Protein AF-A0A9E1XF37-F1 (afdb_monomer_lite)

Secondary structure (DSSP, 8-state):
--------------------HHHHHHHHTHHHHHHHHHHT--HHHHHHHHHTT--GGGHHHHHHHHHHTHHHH--TTTGGGGHHHHHHHHHHHSHHHHHH-TTS-----

Sequence (109 aa):
MTTENSSSSTSSSSSRDRYDPYAFFLQNNYHLIQEQVAQGFGSSLEVIAQFYGCQKPLYNDARLTLNANYALLFDEKKGDKYIQQNIEQVLLENELLRNECKNLPVNAT

Radius of gyration: 20.46 Å; chains: 1; bounding box: 48×55×54 Å

Foldseek 3Di:
DDDDDDDDDPPPPPPVPPDDVVLVLCVVCVVVVLVCLCVLDDDSLVVVLVVLQADPVCSSVSSVLSNVCSVQQDDPVVPSPCNNVSSLVSQCVDPVSVVHRRRRPDPPD

pLDDT: mean 85.64, std 19.43, range [36.62, 98.56]

Structure (mmCIF, N/CA/C/O backbone):
data_AF-A0A9E1XF37-F1
#
_entry.id   AF-A0A9E1XF37-F1
#
loop_
_atom_site.group_PDB
_atom_site.id
_atom_site.type_symbol
_atom_site.label_atom_id
_atom_site.label_alt_id
_atom_site.label_comp_id
_atom_site.label_asym_id
_atom_site.label_entity_id
_atom_site.label_seq_id
_atom_site.pdbx_PDB_ins_code
_atom_site.Cartn_x
_atom_site.Cartn_y
_atom_site.Cartn_z
_atom_site.occupancy
_atom_site.B_iso_or_equiv
_atom_site.auth_seq_id
_atom_site.auth_comp_id
_atom_site.auth_asym_id
_atom_site.auth_atom_id
_atom_site.pdbx_PDB_model_num
ATOM 1 N N . MET A 1 1 ? 35.364 45.371 40.680 1.00 38.88 1 MET A N 1
ATOM 2 C CA . MET A 1 1 ? 33.893 45.274 40.623 1.00 38.88 1 MET A CA 1
ATOM 3 C C . MET A 1 1 ? 33.536 44.578 39.328 1.00 38.88 1 MET A C 1
ATOM 5 O O . MET A 1 1 ? 33.769 45.135 38.266 1.00 38.88 1 MET A O 1
ATOM 9 N N . THR A 1 2 ? 33.097 43.330 39.422 1.00 37.19 2 THR A N 1
ATOM 10 C CA . THR A 1 2 ? 32.440 42.605 38.334 1.00 37.19 2 THR A CA 1
ATOM 11 C C . THR A 1 2 ? 30.981 43.037 38.288 1.00 37.19 2 THR A C 1
ATOM 13 O O . THR A 1 2 ? 30.340 43.169 39.332 1.00 37.19 2 THR A O 1
ATOM 16 N N . THR A 1 3 ? 30.440 43.261 37.096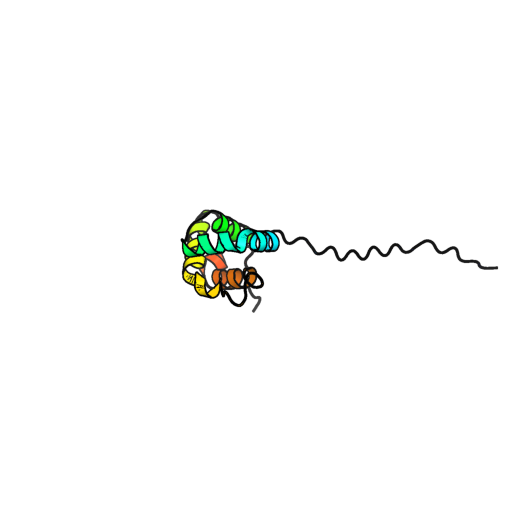 1.00 36.62 3 THR A N 1
ATOM 17 C CA . THR A 1 3 ? 28.990 43.211 36.900 1.00 36.62 3 THR A CA 1
ATOM 18 C C . THR A 1 3 ? 28.719 42.659 35.512 1.00 36.62 3 THR A C 1
ATOM 20 O O . THR A 1 3 ? 29.169 43.199 34.504 1.00 36.62 3 THR A O 1
ATOM 23 N N . GLU A 1 4 ? 28.069 41.504 35.520 1.00 44.81 4 GLU A N 1
ATOM 24 C CA . GLU A 1 4 ? 27.617 40.727 34.380 1.00 44.81 4 GLU A CA 1
ATOM 25 C C . GLU A 1 4 ? 26.579 41.531 33.590 1.00 44.81 4 GLU A C 1
ATOM 27 O O . GLU A 1 4 ? 25.701 42.156 34.183 1.00 44.81 4 GLU A O 1
ATOM 32 N N . ASN A 1 5 ? 26.653 41.503 32.258 1.00 43.78 5 ASN A N 1
ATOM 33 C CA . ASN A 1 5 ? 25.524 41.907 31.427 1.00 43.78 5 ASN A CA 1
ATOM 34 C C . ASN A 1 5 ? 25.066 40.712 30.597 1.00 43.78 5 ASN A C 1
ATOM 36 O O . ASN A 1 5 ? 25.599 40.407 29.529 1.00 43.78 5 ASN A O 1
ATOM 40 N N . SER A 1 6 ? 24.082 40.026 31.163 1.00 49.56 6 SER A N 1
ATOM 41 C CA . SER A 1 6 ? 23.269 38.986 30.559 1.00 49.56 6 SER A CA 1
ATOM 42 C C . SER A 1 6 ? 22.764 39.428 29.188 1.00 49.56 6 SER A C 1
ATOM 44 O O . SER A 1 6 ? 21.963 40.350 29.075 1.00 49.56 6 SER A O 1
ATOM 46 N N . SER A 1 7 ? 23.202 38.746 28.135 1.00 47.12 7 SER A N 1
ATOM 47 C CA . SER A 1 7 ? 22.582 38.840 26.814 1.00 47.12 7 SER A CA 1
ATOM 48 C C . SER A 1 7 ? 22.014 37.477 26.453 1.00 47.12 7 SER A C 1
ATOM 50 O O . SER A 1 7 ? 22.680 36.626 25.878 1.00 47.12 7 SER A O 1
ATOM 52 N N . SER A 1 8 ? 20.774 37.295 26.903 1.00 47.09 8 SER A N 1
ATOM 53 C CA . SER A 1 8 ? 19.688 36.587 26.229 1.00 47.09 8 SER A CA 1
ATOM 54 C C . SER A 1 8 ? 20.066 35.330 25.442 1.00 47.09 8 SER A C 1
ATOM 56 O O . SER A 1 8 ? 20.226 35.364 24.223 1.00 47.09 8 SER A O 1
ATOM 58 N N . SER A 1 9 ? 20.071 34.188 26.129 1.00 45.00 9 SER A N 1
ATOM 59 C CA . SER A 1 9 ? 19.858 32.890 25.491 1.00 45.00 9 SER A CA 1
ATOM 60 C C . SER A 1 9 ? 18.434 32.845 24.938 1.00 45.00 9 SER A C 1
ATOM 62 O O . SER A 1 9 ? 17.489 32.492 25.643 1.00 45.00 9 SER A O 1
ATOM 64 N N . THR A 1 10 ? 18.249 33.199 23.670 1.00 49.59 10 THR A N 1
ATOM 65 C CA . THR A 1 10 ? 17.061 32.787 22.922 1.00 49.59 10 THR A CA 1
ATOM 66 C C . THR A 1 10 ? 17.190 31.299 22.628 1.00 49.59 10 THR A C 1
ATOM 68 O O . THR A 1 10 ? 17.597 30.870 21.553 1.00 49.59 10 THR A O 1
ATOM 71 N N . SER A 1 11 ? 16.844 30.478 23.617 1.00 46.44 11 SER A N 1
ATOM 72 C CA . SER A 1 11 ? 16.554 29.066 23.406 1.00 46.44 11 SER A CA 1
ATOM 73 C C . SER A 1 11 ? 15.249 28.966 22.620 1.00 46.44 11 SER A C 1
ATOM 75 O O . SER A 1 11 ? 14.184 28.716 23.176 1.00 46.44 11 SER A O 1
ATOM 77 N N . SER A 1 12 ? 15.310 29.174 21.307 1.00 47.47 12 SER A N 1
ATOM 78 C CA . SER A 1 12 ? 14.261 28.720 20.403 1.00 47.47 12 SER A CA 1
ATOM 79 C C . SER A 1 12 ? 14.338 27.198 20.330 1.00 47.47 12 SER A C 1
ATOM 81 O O . SER A 1 12 ? 14.854 26.628 19.372 1.00 47.47 12 SER A O 1
ATOM 83 N N . SER A 1 13 ? 13.836 26.534 21.372 1.00 49.53 13 SER A N 1
ATOM 84 C CA . SER A 1 13 ? 13.484 25.120 21.320 1.00 49.53 13 SER A CA 1
ATOM 85 C C . SER A 1 13 ? 12.184 24.995 20.531 1.00 49.53 13 SER A C 1
ATOM 87 O O . SER A 1 13 ? 11.128 24.670 21.065 1.00 49.53 13 SER A O 1
ATOM 89 N N . SER A 1 14 ? 12.235 25.322 19.241 1.00 47.16 14 SER A N 1
ATOM 90 C CA . SER A 1 14 ? 11.248 24.780 18.329 1.00 47.16 14 SER A CA 1
ATOM 91 C C . SER A 1 14 ? 11.686 23.342 18.100 1.00 47.16 14 SER A C 1
ATOM 93 O O . SER A 1 14 ? 12.530 23.076 17.239 1.00 47.16 14 SER A O 1
ATOM 95 N N . SER A 1 15 ? 11.128 22.409 18.869 1.00 50.72 15 SER A N 1
ATOM 96 C CA . SER A 1 15 ? 10.837 21.094 18.314 1.00 50.72 15 SER A CA 1
ATOM 97 C C . SER A 1 15 ? 10.019 21.388 17.062 1.00 50.72 15 SER A C 1
ATOM 99 O O . SER A 1 15 ? 8.822 21.634 17.137 1.00 50.72 15 SER A O 1
ATOM 101 N N . ARG A 1 16 ? 10.684 21.557 15.916 1.00 53.69 16 ARG A N 1
ATOM 102 C CA . ARG A 1 16 ? 9.998 21.547 14.637 1.00 53.69 16 ARG A CA 1
ATOM 103 C C . ARG A 1 16 ? 9.4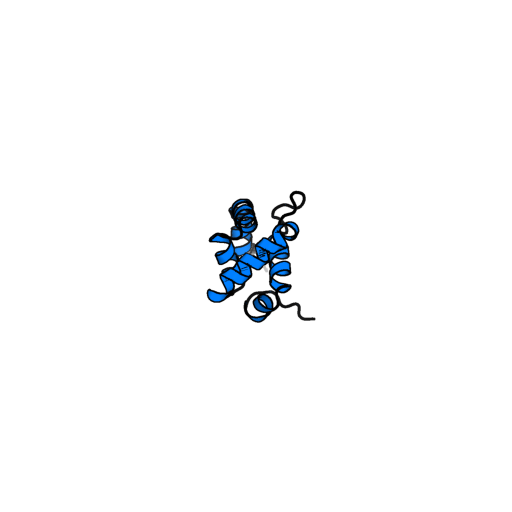44 20.138 14.585 1.00 53.69 16 ARG A C 1
ATOM 105 O O . ARG A 1 16 ? 10.219 19.222 14.312 1.00 53.69 16 ARG A O 1
ATOM 112 N N . ASP A 1 17 ? 8.167 19.973 14.924 1.00 60.62 17 ASP A N 1
ATOM 113 C CA . ASP A 1 17 ? 7.383 18.843 14.450 1.00 60.62 17 ASP A CA 1
ATOM 114 C C . ASP A 1 17 ? 7.726 18.742 12.969 1.00 60.62 17 ASP A C 1
ATOM 116 O O . ASP A 1 17 ? 7.421 19.643 12.179 1.00 60.62 17 ASP A O 1
ATOM 120 N N . ARG A 1 18 ? 8.569 17.764 12.620 1.00 74.81 18 ARG A N 1
ATOM 121 C CA . ARG A 1 18 ? 9.027 17.624 11.245 1.00 74.81 18 ARG A CA 1
ATOM 122 C C . ARG A 1 18 ? 7.771 17.287 10.472 1.00 74.81 18 ARG A C 1
ATOM 124 O O . ARG A 1 18 ? 7.177 16.244 10.712 1.00 74.81 18 ARG A O 1
ATOM 131 N N . TYR A 1 19 ? 7.356 18.204 9.608 1.00 86.62 19 TYR A N 1
ATOM 132 C CA . TYR A 1 19 ? 6.229 17.985 8.723 1.00 86.62 19 TYR A CA 1
ATOM 133 C C . TYR A 1 19 ? 6.457 16.680 7.958 1.00 86.62 19 TYR A C 1
ATOM 135 O O . TYR A 1 19 ? 7.418 16.573 7.193 1.00 86.62 19 TYR A O 1
ATOM 143 N N . ASP A 1 20 ? 5.596 15.698 8.212 1.00 91.25 20 ASP A N 1
ATOM 144 C CA . ASP A 1 20 ? 5.557 14.444 7.476 1.00 91.25 20 ASP A CA 1
ATOM 145 C C . ASP A 1 20 ? 4.495 14.580 6.369 1.00 91.25 20 ASP A C 1
ATOM 147 O O . ASP A 1 20 ? 3.291 14.534 6.654 1.00 91.25 20 ASP A O 1
ATOM 151 N N . PRO A 1 21 ? 4.908 14.793 5.104 1.00 94.00 21 PRO A N 1
ATOM 152 C CA . PRO A 1 21 ? 3.974 14.966 3.997 1.00 94.00 21 PRO A CA 1
ATOM 153 C C . PRO A 1 21 ? 3.131 13.718 3.740 1.00 94.00 21 PRO A C 1
ATOM 155 O O . PRO A 1 21 ? 2.019 13.838 3.225 1.00 94.00 21 PRO A O 1
ATOM 158 N N . TYR A 1 22 ? 3.647 12.534 4.071 1.00 94.75 22 TYR A N 1
ATOM 159 C CA . TYR A 1 22 ? 2.935 11.291 3.846 1.00 94.75 22 TYR A CA 1
ATOM 160 C C . TYR A 1 22 ? 1.857 11.090 4.904 1.00 94.75 22 TYR A C 1
ATOM 162 O O . TYR A 1 22 ? 0.696 10.886 4.552 1.00 94.75 22 TYR A O 1
ATOM 170 N N . ALA A 1 23 ? 2.200 11.266 6.183 1.00 93.50 23 ALA A N 1
ATOM 171 C CA . ALA A 1 23 ? 1.219 11.219 7.265 1.00 93.50 23 ALA A CA 1
ATOM 172 C C . ALA A 1 23 ? 0.093 12.248 7.049 1.00 93.50 23 ALA A C 1
ATOM 174 O O . ALA A 1 23 ? -1.086 11.920 7.190 1.00 93.50 23 ALA A O 1
ATOM 175 N N . PHE A 1 24 ? 0.435 13.469 6.617 1.00 94.81 24 PHE A N 1
ATOM 176 C CA . PHE A 1 24 ? -0.548 14.503 6.278 1.00 94.81 24 PHE A CA 1
ATOM 177 C C . PHE A 1 24 ? -1.450 14.104 5.099 1.00 94.81 24 PHE A C 1
ATOM 179 O O . PHE A 1 24 ? -2.665 14.306 5.145 1.00 94.81 24 PHE A O 1
ATOM 186 N N . PHE A 1 25 ? -0.878 13.520 4.040 1.00 97.12 25 PHE A N 1
ATOM 187 C CA . PHE A 1 25 ? -1.647 13.005 2.907 1.00 97.12 25 PHE A CA 1
ATOM 188 C C . PHE A 1 25 ? -2.631 11.913 3.343 1.00 97.12 25 PHE A C 1
ATOM 190 O O . PHE A 1 25 ? -3.804 11.978 2.971 1.00 97.12 25 PHE A O 1
ATOM 197 N N . LEU A 1 26 ? -2.175 10.947 4.144 1.00 96.31 26 LEU A N 1
ATOM 198 C CA . LEU A 1 26 ? -2.997 9.842 4.630 1.00 96.31 26 LEU A CA 1
ATOM 199 C C . LEU A 1 26 ? -4.170 10.335 5.481 1.00 96.31 26 LEU A C 1
ATOM 201 O O . LEU A 1 26 ? -5.298 9.913 5.245 1.00 96.31 26 LEU A O 1
ATOM 205 N N . GLN A 1 27 ? -3.925 11.259 6.414 1.00 93.88 27 GLN A N 1
ATOM 206 C CA . GLN A 1 27 ? -4.969 11.820 7.279 1.00 93.88 27 GLN A CA 1
ATOM 207 C C . GLN A 1 27 ? -6.026 12.583 6.474 1.00 93.88 27 GLN A C 1
ATOM 209 O O . GLN A 1 27 ? -7.219 12.308 6.582 1.00 93.88 27 GLN A O 1
ATOM 214 N N . ASN A 1 28 ? -5.603 13.495 5.596 1.00 95.62 28 ASN A N 1
ATOM 215 C CA . ASN A 1 28 ? -6.542 14.336 4.848 1.00 95.62 28 ASN A CA 1
ATOM 216 C C . ASN A 1 28 ? -7.330 13.584 3.774 1.00 95.62 28 ASN A C 1
ATOM 218 O O . ASN A 1 28 ? -8.365 14.070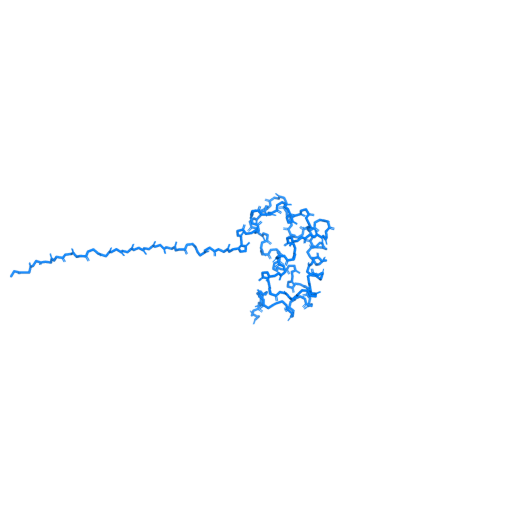 3.322 1.00 95.62 28 ASN A O 1
ATOM 222 N N . ASN A 1 29 ? -6.836 12.424 3.340 1.00 96.81 29 ASN A N 1
ATOM 223 C CA . ASN A 1 29 ? -7.460 11.628 2.290 1.00 96.81 29 ASN A CA 1
ATOM 224 C C . ASN A 1 29 ? -7.957 10.275 2.804 1.00 96.81 29 ASN A C 1
ATOM 226 O O . ASN A 1 29 ? -8.278 9.425 1.983 1.00 96.81 29 ASN A O 1
ATOM 230 N N . TYR A 1 30 ? -8.048 10.056 4.121 1.00 95.75 30 TYR A N 1
ATOM 231 C CA . TYR A 1 30 ? -8.332 8.736 4.696 1.00 95.75 30 TYR A CA 1
ATOM 232 C C . TYR A 1 30 ? -9.577 8.074 4.091 1.00 95.75 30 TYR A C 1
ATOM 234 O O . TYR A 1 30 ? -9.491 6.960 3.583 1.00 95.75 30 TYR A O 1
ATOM 242 N N . HIS A 1 31 ? -10.714 8.777 4.057 1.00 95.50 31 HIS A N 1
ATOM 243 C CA . HIS A 1 31 ? -11.957 8.237 3.491 1.00 95.50 31 HIS A CA 1
ATOM 244 C C . HIS A 1 31 ? -11.872 7.985 1.980 1.00 95.50 31 HIS A C 1
ATOM 246 O O . HIS A 1 31 ? -12.384 6.978 1.499 1.00 95.50 31 HIS A O 1
ATOM 252 N N . LEU A 1 32 ? -11.185 8.860 1.238 1.00 97.62 32 LEU A N 1
ATOM 253 C CA . LEU A 1 32 ? -10.961 8.681 -0.197 1.00 97.62 32 LEU A CA 1
ATOM 254 C C . LEU A 1 32 ? -10.065 7.468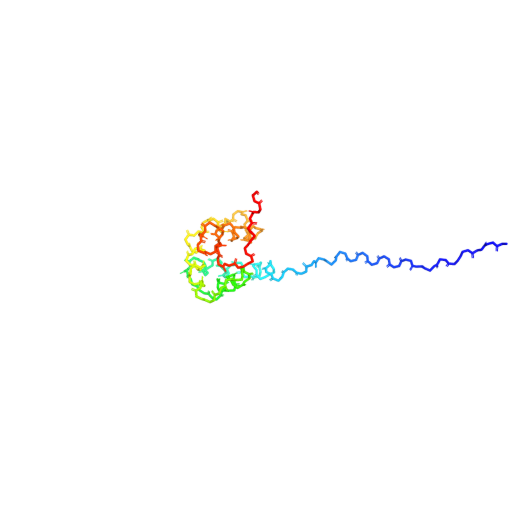 -0.469 1.00 97.62 32 LEU A C 1
ATOM 256 O O . LEU A 1 32 ? -10.341 6.679 -1.366 1.00 97.62 32 LEU A O 1
ATOM 260 N N . ILE A 1 33 ? -8.996 7.309 0.313 1.00 98.12 33 ILE A N 1
ATOM 261 C CA . ILE A 1 33 ? -8.097 6.159 0.236 1.00 98.12 33 ILE A CA 1
ATOM 262 C C . ILE A 1 33 ? -8.880 4.895 0.569 1.00 98.12 33 ILE A C 1
ATOM 264 O O . ILE A 1 33 ? -8.799 3.934 -0.183 1.00 98.12 33 ILE A O 1
ATOM 268 N N . GLN A 1 34 ? -9.670 4.900 1.642 1.00 97.62 34 GLN A N 1
ATOM 269 C CA . GLN A 1 34 ? -10.512 3.773 2.025 1.00 97.62 34 GLN A CA 1
ATOM 270 C C . GLN A 1 34 ? -11.451 3.356 0.884 1.00 97.62 34 GLN A C 1
ATOM 272 O O . GLN A 1 34 ? -11.484 2.183 0.514 1.00 97.62 34 GLN A O 1
ATOM 277 N N . GLU A 1 35 ? -12.154 4.308 0.270 1.00 98.12 35 GLU A N 1
ATOM 278 C CA . GLU A 1 35 ? -13.015 4.051 -0.886 1.00 98.12 35 GLU A CA 1
ATOM 279 C C . GLU A 1 35 ? -12.231 3.465 -2.073 1.00 98.12 35 GLU A C 1
ATOM 281 O O . GLU A 1 35 ? -12.623 2.441 -2.635 1.00 98.12 35 GLU A O 1
ATOM 286 N N . GLN A 1 36 ? -11.097 4.067 -2.434 1.00 98.56 36 GLN A N 1
ATOM 287 C CA . GLN A 1 36 ? -10.278 3.617 -3.563 1.00 98.56 36 GLN A CA 1
ATOM 288 C C . GLN A 1 36 ? -9.646 2.244 -3.315 1.00 98.56 36 GLN A C 1
ATOM 290 O O . GLN A 1 36 ? -9.572 1.425 -4.234 1.00 98.56 36 GLN A O 1
ATOM 295 N N . VAL A 1 37 ? -9.242 1.941 -2.075 1.00 98.38 37 VAL A N 1
ATOM 296 C CA . VAL A 1 37 ? -8.799 0.595 -1.701 1.00 98.38 37 VAL A CA 1
ATOM 297 C C . VAL A 1 37 ? -9.954 -0.387 -1.851 1.00 98.38 37 VAL A C 1
ATOM 299 O O . VAL A 1 37 ? -9.733 -1.433 -2.446 1.00 98.38 37 VAL A O 1
ATOM 302 N N . ALA A 1 38 ? -11.170 -0.074 -1.391 1.00 97.69 38 ALA A N 1
ATOM 303 C CA . ALA A 1 38 ? -12.328 -0.960 -1.556 1.00 97.69 38 ALA A CA 1
ATOM 304 C C . ALA A 1 38 ? -12.654 -1.230 -3.037 1.00 97.69 38 ALA A C 1
ATOM 306 O O . ALA A 1 38 ? -12.973 -2.358 -3.409 1.00 97.69 38 ALA A O 1
ATOM 307 N N . GLN A 1 39 ? -12.524 -0.212 -3.890 1.00 98.00 39 GLN A N 1
ATOM 308 C CA . GLN A 1 39 ? -12.742 -0.318 -5.334 1.00 98.00 39 GLN A CA 1
ATOM 309 C C . GLN A 1 39 ? -11.592 -1.026 -6.077 1.00 98.00 39 GLN A C 1
ATOM 311 O O . GLN A 1 39 ? -11.791 -1.540 -7.176 1.00 98.00 39 GLN A O 1
ATOM 316 N N . GLY A 1 40 ? -10.384 -1.046 -5.506 1.00 96.56 40 GLY A N 1
ATOM 317 C CA . GLY A 1 40 ? -9.171 -1.578 -6.139 1.00 96.56 40 GLY A CA 1
ATOM 318 C C . GLY A 1 40 ? -8.537 -0.645 -7.178 1.00 96.56 40 GLY A C 1
ATOM 319 O O . GLY A 1 40 ? -7.619 -1.027 -7.918 1.00 96.56 40 GLY A O 1
ATOM 320 N N . PHE A 1 41 ? -8.999 0.602 -7.258 1.00 95.31 41 PHE A N 1
ATOM 321 C CA . PHE A 1 41 ? -8.475 1.588 -8.191 1.00 95.31 41 PHE A CA 1
ATOM 322 C C . PHE A 1 41 ? -8.561 3.017 -7.674 1.00 95.31 41 PHE A C 1
ATOM 324 O O . PHE A 1 41 ? -9.376 3.339 -6.820 1.00 95.31 41 PHE A O 1
ATOM 331 N N . GLY A 1 42 ? -7.719 3.873 -8.254 1.00 96.31 42 GLY A N 1
ATOM 332 C CA . GLY A 1 42 ? -7.730 5.312 -8.032 1.00 96.31 42 GLY A CA 1
ATOM 333 C C . GLY A 1 42 ? -6.336 5.888 -7.769 1.00 96.31 42 GLY A C 1
ATOM 334 O O . GLY A 1 42 ? -5.379 5.167 -7.471 1.00 96.31 42 GLY A O 1
ATOM 335 N N . SER A 1 43 ? -6.218 7.204 -7.941 1.00 97.00 43 SER A N 1
ATOM 336 C CA . SER A 1 43 ? -4.939 7.918 -7.921 1.00 97.00 43 SER A CA 1
ATOM 337 C C . SER A 1 43 ? -4.288 7.975 -6.540 1.00 97.00 43 SER A C 1
ATOM 339 O O . SER A 1 43 ? -3.064 8.060 -6.458 1.00 97.00 43 SER A O 1
ATOM 341 N N . SER A 1 44 ? -5.052 7.888 -5.445 1.00 98.00 44 SER A N 1
ATOM 342 C CA . SER A 1 44 ? -4.479 7.932 -4.096 1.00 98.00 44 SER A CA 1
ATOM 343 C C . SER A 1 44 ? -3.609 6.705 -3.820 1.00 98.00 44 SER A C 1
ATOM 345 O O . SER A 1 44 ? -2.595 6.813 -3.136 1.00 98.00 44 SER A O 1
ATOM 347 N N . LEU A 1 45 ? -3.951 5.554 -4.407 1.00 98.25 45 LEU A N 1
ATOM 348 C CA . LEU A 1 45 ? -3.177 4.317 -4.277 1.00 98.25 45 LEU A CA 1
ATOM 349 C C . LEU A 1 45 ? -1.843 4.393 -5.030 1.00 98.25 45 LEU A C 1
ATOM 351 O O . LEU A 1 45 ? -0.829 3.870 -4.574 1.00 98.25 45 LEU A O 1
ATOM 355 N N . GLU A 1 46 ? -1.824 5.094 -6.163 1.00 97.50 46 GLU A N 1
ATOM 356 C CA . GLU A 1 46 ? -0.595 5.372 -6.912 1.00 97.50 46 GLU A CA 1
ATOM 357 C C . GLU A 1 46 ? 0.308 6.352 -6.155 1.00 97.50 46 GLU A C 1
ATOM 359 O O . GLU A 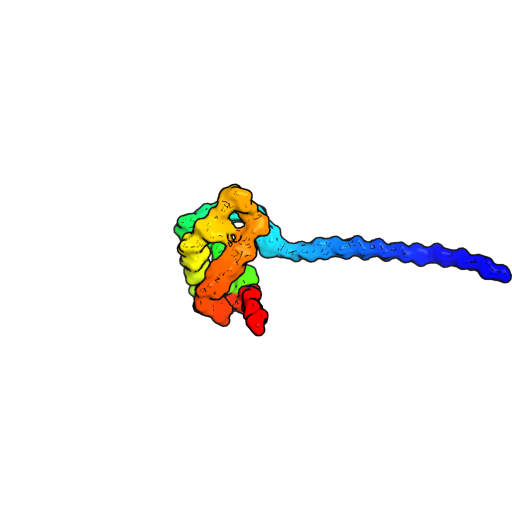1 46 ? 1.529 6.209 -6.179 1.00 97.50 46 GLU A O 1
ATOM 364 N N . VAL A 1 47 ? -0.276 7.332 -5.458 1.00 98.19 47 VAL A N 1
ATOM 365 C CA . VAL A 1 47 ? 0.464 8.245 -4.573 1.00 98.19 47 VAL A CA 1
ATOM 366 C C . VAL A 1 47 ? 1.076 7.485 -3.393 1.00 98.19 47 VAL A C 1
ATOM 368 O O . VAL A 1 47 ? 2.245 7.701 -3.082 1.00 98.19 47 VAL A O 1
ATOM 371 N N . ILE A 1 48 ? 0.345 6.546 -2.783 1.00 98.38 48 ILE A N 1
ATOM 372 C CA . ILE A 1 48 ? 0.891 5.661 -1.738 1.00 98.38 48 ILE A CA 1
ATOM 373 C C . ILE A 1 48 ? 2.112 4.897 -2.270 1.00 98.38 48 ILE A C 1
ATOM 375 O O . ILE A 1 48 ? 3.182 4.945 -1.666 1.00 98.38 48 ILE A O 1
ATOM 379 N N . ALA A 1 49 ? 1.994 4.259 -3.438 1.00 97.81 49 ALA A N 1
ATOM 380 C CA . ALA A 1 49 ? 3.111 3.545 -4.060 1.00 97.81 49 ALA A CA 1
ATOM 381 C C . ALA A 1 49 ? 4.320 4.467 -4.336 1.00 97.81 49 ALA A C 1
ATOM 383 O O . ALA A 1 49 ? 5.471 4.062 -4.166 1.00 97.81 49 ALA A O 1
ATOM 384 N N . GLN A 1 50 ? 4.077 5.726 -4.716 1.00 97.75 50 GLN A N 1
ATOM 385 C CA . GLN A 1 50 ? 5.130 6.728 -4.915 1.00 97.75 50 GLN A CA 1
ATOM 386 C C . GLN A 1 50 ? 5.875 7.078 -3.627 1.00 97.75 50 GLN A C 1
ATOM 388 O O . GLN A 1 50 ? 7.104 7.160 -3.658 1.00 97.75 50 GLN A O 1
ATOM 393 N N . PHE A 1 51 ? 5.175 7.251 -2.501 1.00 97.69 51 PHE A N 1
ATOM 394 C CA . PHE A 1 51 ? 5.819 7.525 -1.211 1.00 97.69 51 PHE A CA 1
ATOM 395 C C . PHE A 1 51 ? 6.787 6.404 -0.808 1.00 97.69 51 PHE A C 1
ATOM 397 O O . PHE A 1 51 ? 7.901 6.684 -0.354 1.00 97.69 51 PHE A O 1
ATOM 404 N N . TYR A 1 52 ? 6.434 5.149 -1.096 1.00 96.94 52 TYR A N 1
ATOM 405 C CA . TYR A 1 52 ? 7.318 4.001 -0.871 1.00 96.94 52 TYR A CA 1
ATOM 406 C C . TYR A 1 52 ? 8.383 3.784 -1.953 1.00 96.94 52 TYR A C 1
ATOM 408 O O . TYR A 1 52 ? 9.142 2.817 -1.900 1.00 96.94 52 TYR A O 1
ATOM 416 N N . GLY A 1 53 ? 8.502 4.691 -2.923 1.00 96.94 53 GLY A N 1
ATOM 417 C CA . GLY A 1 53 ? 9.539 4.623 -3.949 1.00 96.94 53 GLY A CA 1
ATOM 418 C C . GLY A 1 53 ? 9.319 3.510 -4.974 1.00 96.94 53 GLY A C 1
ATOM 419 O O . GLY A 1 53 ? 10.280 3.089 -5.622 1.00 96.94 53 GLY A O 1
ATOM 420 N N . CYS A 1 54 ? 8.084 3.028 -5.134 1.00 97.75 54 CYS A N 1
ATOM 421 C CA . CYS A 1 54 ? 7.736 2.093 -6.195 1.00 97.75 54 CYS A CA 1
ATOM 422 C C . CYS A 1 54 ? 7.817 2.787 -7.567 1.00 97.75 54 CYS A C 1
ATOM 424 O O . CYS A 1 54 ? 7.443 3.953 -7.731 1.00 97.75 54 CYS A O 1
ATOM 426 N N . GLN A 1 55 ? 8.271 2.0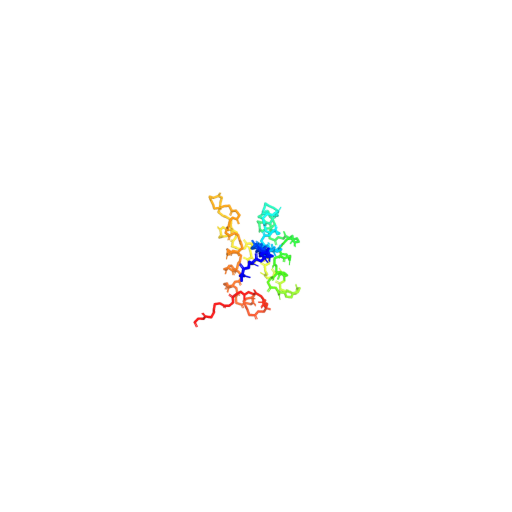60 -8.588 1.00 97.06 55 GLN A N 1
ATOM 427 C CA . GLN A 1 55 ? 8.225 2.539 -9.972 1.00 97.06 55 GLN A CA 1
ATOM 428 C C . GLN A 1 55 ? 6.822 2.356 -10.568 1.00 97.06 55 GLN A C 1
ATOM 430 O O . GLN A 1 55 ? 6.082 1.470 -10.150 1.00 97.06 55 GLN A O 1
ATOM 435 N N . LYS A 1 56 ? 6.475 3.149 -11.594 1.00 96.75 56 LYS A N 1
ATOM 436 C CA . LYS A 1 56 ? 5.152 3.112 -12.253 1.00 96.75 56 LYS A CA 1
ATOM 437 C C . LYS A 1 56 ? 4.648 1.708 -12.631 1.00 96.75 56 LYS A C 1
ATOM 439 O O . LYS A 1 56 ? 3.464 1.462 -12.412 1.00 96.75 56 LYS A O 1
ATOM 444 N N . PRO A 1 57 ? 5.479 0.780 -13.154 1.00 96.69 57 PRO A N 1
ATOM 445 C CA . PRO A 1 57 ? 5.017 -0.574 -13.467 1.00 96.69 57 PRO A CA 1
ATOM 446 C C . PRO A 1 57 ? 4.438 -1.334 -12.263 1.00 96.69 57 PRO A C 1
ATOM 448 O O . PRO A 1 57 ? 3.550 -2.153 -12.450 1.00 96.69 57 PRO A O 1
ATOM 451 N N . LEU A 1 58 ? 4.882 -1.014 -11.043 1.00 97.69 58 LEU A N 1
ATOM 452 C CA . LEU A 1 58 ? 4.470 -1.673 -9.799 1.00 97.69 58 LEU A CA 1
ATOM 453 C C . LEU A 1 58 ? 3.240 -1.034 -9.148 1.00 97.69 58 LEU A C 1
ATOM 455 O O . LEU A 1 58 ? 2.770 -1.505 -8.115 1.00 97.69 58 LEU A O 1
ATOM 459 N N . TYR A 1 59 ? 2.699 0.053 -9.708 1.00 97.44 59 TYR A N 1
ATOM 460 C CA . TYR A 1 59 ? 1.518 0.700 -9.126 1.00 97.44 59 TYR A CA 1
ATOM 461 C C . TYR A 1 59 ? 0.305 -0.222 -9.149 1.00 97.44 59 TYR A C 1
ATOM 463 O O . TYR A 1 59 ? -0.508 -0.186 -8.228 1.00 97.44 59 TYR A O 1
ATOM 471 N N . ASN A 1 60 ? 0.190 -1.071 -10.173 1.00 97.31 60 ASN A N 1
ATOM 472 C CA . ASN A 1 60 ? -0.882 -2.054 -10.229 1.00 97.31 60 ASN A CA 1
ATOM 473 C C . ASN A 1 60 ? -0.719 -3.122 -9.136 1.00 97.31 60 ASN A C 1
ATOM 475 O O . ASN A 1 60 ? -1.685 -3.422 -8.441 1.00 97.31 60 ASN A O 1
ATOM 479 N N . ASP A 1 61 ? 0.496 -3.629 -8.919 1.00 98.06 61 ASP A N 1
ATOM 480 C CA . ASP A 1 61 ? 0.783 -4.585 -7.845 1.00 98.06 61 ASP A CA 1
ATOM 481 C C . ASP A 1 61 ? 0.503 -3.988 -6.461 1.00 98.06 61 ASP A C 1
ATOM 483 O O . ASP A 1 61 ? -0.128 -4.635 -5.623 1.00 98.06 61 ASP A O 1
ATOM 487 N N . ALA A 1 62 ? 0.887 -2.728 -6.235 1.00 97.81 62 ALA A N 1
ATOM 488 C CA . ALA A 1 62 ? 0.578 -2.009 -5.001 1.00 97.81 62 ALA A CA 1
ATOM 489 C C . ALA A 1 62 ? -0.936 -1.869 -4.792 1.00 97.81 62 ALA A C 1
ATOM 491 O O . ALA A 1 62 ? -1.443 -2.187 -3.718 1.00 97.81 62 ALA A O 1
ATOM 492 N N . ARG A 1 63 ? -1.683 -1.468 -5.827 1.00 98.12 63 ARG A N 1
ATOM 493 C CA . ARG A 1 63 ? -3.149 -1.344 -5.774 1.00 98.12 63 ARG A CA 1
ATOM 494 C C . ARG A 1 63 ? -3.838 -2.660 -5.438 1.00 98.12 63 ARG A C 1
ATOM 496 O O . ARG A 1 63 ? -4.688 -2.685 -4.550 1.00 98.12 63 ARG A O 1
ATOM 503 N N . LEU A 1 64 ? -3.462 -3.739 -6.124 1.00 98.12 64 LEU A N 1
ATOM 504 C CA . LEU A 1 64 ? -4.013 -5.072 -5.884 1.00 98.12 64 LEU A CA 1
ATOM 505 C C . LEU A 1 64 ? -3.687 -5.560 -4.470 1.00 98.12 64 LEU A C 1
ATOM 507 O O . LEU A 1 64 ? -4.563 -6.084 -3.787 1.00 98.12 64 LEU A O 1
ATOM 511 N N . THR A 1 65 ? -2.457 -5.327 -4.006 1.00 98.38 65 THR A N 1
ATOM 512 C CA . THR A 1 65 ? -2.021 -5.703 -2.655 1.00 98.38 65 THR A CA 1
ATOM 513 C C . THR A 1 65 ? -2.812 -4.953 -1.584 1.00 98.38 65 THR A C 1
ATOM 515 O O . THR A 1 65 ? -3.292 -5.573 -0.638 1.00 98.38 65 THR A O 1
ATOM 518 N N . LEU A 1 66 ? -3.014 -3.642 -1.740 1.00 98.44 66 LEU A N 1
ATOM 519 C CA . LEU A 1 66 ? -3.821 -2.851 -0.807 1.00 98.44 66 LEU A CA 1
ATOM 520 C C . LEU A 1 66 ? -5.284 -3.320 -0.794 1.00 98.44 66 LEU A C 1
ATOM 522 O O . LEU A 1 66 ? -5.848 -3.539 0.275 1.00 98.44 66 LEU A O 1
ATOM 526 N N . ASN A 1 67 ? -5.891 -3.523 -1.969 1.00 98.50 67 ASN A N 1
ATOM 527 C CA . ASN A 1 67 ? -7.281 -3.976 -2.095 1.00 98.50 67 ASN A CA 1
ATOM 528 C C . ASN A 1 67 ? -7.517 -5.340 -1.437 1.00 98.50 67 ASN A C 1
ATOM 530 O O . ASN A 1 67 ? -8.451 -5.489 -0.650 1.00 98.50 67 ASN A O 1
ATOM 534 N N . ALA A 1 68 ? -6.633 -6.307 -1.699 1.00 98.25 68 ALA A N 1
ATOM 535 C CA . ALA A 1 68 ? -6.717 -7.648 -1.126 1.00 98.25 68 ALA A CA 1
ATOM 536 C C . ALA A 1 68 ? -6.641 -7.653 0.412 1.00 98.25 68 ALA A C 1
ATOM 538 O O . ALA A 1 68 ? -7.119 -8.590 1.048 1.00 98.25 68 ALA A O 1
ATOM 539 N N . ASN A 1 69 ? -6.082 -6.597 1.011 1.00 97.62 69 ASN A N 1
ATOM 540 C CA . ASN A 1 69 ? -5.864 -6.470 2.448 1.00 97.62 69 ASN A CA 1
ATOM 541 C C . ASN A 1 69 ? -6.723 -5.373 3.099 1.00 97.62 69 ASN A C 1
ATOM 543 O O . ASN A 1 69 ? -6.403 -4.907 4.192 1.00 97.62 69 ASN A O 1
ATOM 547 N N . TYR A 1 70 ? -7.841 -4.979 2.474 1.00 97.19 70 TYR A N 1
ATOM 548 C CA . TYR A 1 70 ? -8.725 -3.913 2.967 1.00 97.19 70 TYR A CA 1
ATOM 549 C C . TYR A 1 70 ? -9.055 -4.027 4.468 1.00 97.19 70 TYR A C 1
ATOM 551 O O . TYR A 1 70 ? -8.945 -3.047 5.201 1.00 97.19 70 TYR A O 1
ATOM 559 N N . ALA A 1 71 ? -9.400 -5.227 4.948 1.00 93.88 71 ALA A N 1
ATOM 560 C CA . ALA A 1 71 ? -9.774 -5.447 6.349 1.00 93.88 71 ALA A CA 1
ATOM 561 C C . ALA A 1 71 ? -8.615 -5.249 7.347 1.00 93.88 71 ALA A C 1
ATOM 563 O O . ALA A 1 71 ? -8.861 -4.942 8.510 1.00 93.88 71 ALA A O 1
ATOM 564 N N . LEU A 1 72 ? -7.362 -5.424 6.911 1.00 92.88 72 LEU A N 1
ATOM 565 C CA . LEU A 1 72 ? -6.175 -5.145 7.728 1.00 92.88 72 LEU A CA 1
ATOM 566 C C . LEU A 1 72 ? -5.848 -3.650 7.746 1.00 92.88 72 LEU A C 1
ATOM 568 O O . LEU A 1 72 ? -5.343 -3.134 8.741 1.00 92.88 72 LEU A O 1
ATOM 572 N N . LEU A 1 73 ? -6.149 -2.956 6.648 1.00 95.38 73 LEU A N 1
ATOM 573 C CA . LEU A 1 73 ? -5.890 -1.530 6.496 1.00 95.38 73 LEU A CA 1
ATOM 574 C C . LEU A 1 73 ? -6.878 -0.682 7.303 1.00 95.38 73 LEU A C 1
ATOM 576 O O . LEU A 1 73 ? -6.448 0.252 7.984 1.00 95.38 73 LEU A O 1
ATOM 580 N N . PHE A 1 74 ? -8.169 -1.028 7.265 1.00 93.62 74 PHE A N 1
ATOM 581 C CA . PHE A 1 74 ? -9.252 -0.211 7.814 1.00 93.62 74 PHE A CA 1
ATOM 582 C C . PHE A 1 74 ? -10.049 -0.967 8.881 1.00 93.62 74 PHE A C 1
ATOM 584 O O . PHE A 1 74 ? -10.913 -1.788 8.580 1.00 93.62 74 PHE A O 1
ATOM 591 N N . ASP A 1 75 ? -9.786 -0.633 10.144 1.00 84.19 75 ASP A N 1
ATOM 592 C CA . ASP A 1 75 ? -10.606 -1.026 11.291 1.00 84.19 75 ASP A CA 1
ATOM 593 C C . ASP A 1 75 ? -11.363 0.211 11.787 1.00 84.19 75 ASP A C 1
ATOM 595 O O . ASP A 1 75 ? -10.754 1.173 12.267 1.00 84.19 75 ASP A O 1
ATOM 599 N N . GLU A 1 76 ? -12.694 0.183 11.688 1.00 75.25 76 GLU A N 1
ATOM 600 C CA . GLU A 1 76 ? -13.575 1.285 12.098 1.00 75.25 76 GLU A CA 1
ATOM 601 C C . GLU A 1 76 ? -13.349 1.724 13.552 1.00 75.25 76 GLU A C 1
ATOM 603 O O . GLU A 1 76 ? -13.574 2.884 13.890 1.00 75.25 76 GLU A O 1
ATOM 608 N N . LYS A 1 77 ? -12.862 0.827 14.420 1.00 79.56 77 LYS A N 1
ATOM 609 C CA . LYS A 1 77 ? -12.584 1.141 15.829 1.00 79.56 77 LYS A CA 1
ATOM 610 C C . LYS A 1 77 ? -11.253 1.858 16.034 1.00 79.56 77 LYS A C 1
ATOM 612 O O . LYS A 1 77 ? -11.077 2.518 17.056 1.00 79.56 77 LYS A O 1
ATOM 617 N N . LYS A 1 78 ? -10.302 1.685 15.113 1.00 76.94 78 LYS A N 1
ATOM 618 C CA . LYS A 1 78 ? -8.939 2.232 15.213 1.00 76.94 78 LYS A CA 1
ATOM 619 C C . LYS A 1 78 ? -8.766 3.533 14.433 1.00 76.94 78 LYS A C 1
ATOM 621 O O . LYS A 1 78 ? -7.921 4.340 14.820 1.00 76.94 78 LYS A O 1
ATOM 626 N N . GLY A 1 79 ? -9.563 3.735 13.385 1.00 76.81 79 GLY A N 1
ATOM 627 C CA . GLY A 1 79 ? -9.514 4.932 12.549 1.00 76.81 79 GLY A CA 1
ATOM 628 C C . GLY A 1 79 ? -8.186 5.100 11.804 1.00 76.81 79 GLY A C 1
ATOM 629 O O . GLY A 1 79 ? -7.454 4.142 11.556 1.00 76.81 79 GLY A O 1
ATOM 630 N N . ASP A 1 80 ? -7.868 6.346 11.464 1.00 85.81 80 ASP A N 1
ATOM 631 C CA . ASP A 1 80 ? -6.710 6.749 10.655 1.00 85.81 80 ASP A CA 1
ATOM 632 C C . ASP A 1 80 ? -5.357 6.640 11.373 1.00 85.81 80 ASP A C 1
ATOM 634 O O . ASP A 1 80 ? -4.313 6.584 10.727 1.00 85.81 80 ASP A O 1
ATOM 638 N N . LYS A 1 81 ? -5.356 6.544 12.705 1.00 87.94 81 LYS A N 1
ATOM 639 C CA . LYS A 1 81 ? -4.146 6.568 13.539 1.00 87.94 81 LYS A CA 1
ATOM 640 C C . LYS A 1 81 ? -3.066 5.556 13.131 1.00 87.94 81 LYS A C 1
ATOM 642 O O . LYS A 1 81 ? -1.884 5.821 13.335 1.00 87.94 81 LYS A O 1
ATOM 647 N N . TYR A 1 82 ? -3.458 4.401 12.596 1.00 90.38 82 TYR A N 1
ATOM 648 C CA . TYR A 1 82 ? -2.547 3.295 12.271 1.00 90.38 82 TYR A CA 1
ATOM 649 C C . TYR A 1 82 ? -2.399 3.041 10.768 1.00 90.38 82 TYR A C 1
ATOM 651 O O . TYR A 1 82 ? -1.686 2.120 10.377 1.00 90.38 82 TYR A O 1
ATOM 659 N N . ILE A 1 83 ? -3.037 3.848 9.913 1.00 94.38 83 ILE A N 1
ATOM 660 C CA . ILE A 1 83 ? -3.138 3.542 8.481 1.00 94.38 83 ILE A CA 1
ATOM 661 C C . ILE A 1 83 ? -1.769 3.432 7.805 1.00 94.38 83 ILE A C 1
ATOM 663 O O . ILE A 1 83 ? -1.548 2.515 7.022 1.00 94.38 83 ILE A O 1
ATOM 667 N N . GLN A 1 84 ? -0.823 4.302 8.163 1.00 95.12 84 GLN A N 1
ATOM 668 C CA . GLN A 1 84 ? 0.535 4.249 7.628 1.00 95.12 84 GLN A CA 1
ATOM 669 C C . GLN A 1 84 ? 1.220 2.913 7.939 1.00 95.12 84 GLN A C 1
ATOM 671 O O . GLN A 1 84 ? 1.736 2.264 7.037 1.00 95.12 84 GLN A O 1
ATOM 676 N N . GLN A 1 85 ? 1.181 2.484 9.201 1.00 93.69 85 GLN A N 1
ATOM 677 C CA . GLN A 1 85 ? 1.814 1.241 9.654 1.00 93.69 85 GLN A CA 1
ATOM 678 C C . GLN A 1 85 ? 1.145 0.015 9.026 1.00 93.69 85 GLN A C 1
ATOM 680 O O . GLN A 1 85 ? 1.827 -0.914 8.602 1.00 93.69 85 GLN A O 1
ATOM 685 N N . ASN A 1 86 ? -0.186 0.035 8.908 1.00 95.19 86 ASN A N 1
ATOM 686 C CA . ASN A 1 86 ? -0.932 -1.035 8.252 1.00 95.19 86 ASN A CA 1
ATOM 687 C C . ASN A 1 86 ? -0.552 -1.143 6.765 1.00 95.19 86 ASN A C 1
ATOM 689 O O . ASN A 1 86 ? -0.369 -2.248 6.258 1.00 95.19 86 ASN A O 1
ATOM 693 N N . ILE A 1 87 ? -0.401 -0.008 6.070 1.00 96.94 87 ILE A N 1
ATOM 694 C CA . ILE A 1 87 ? 0.062 0.022 4.678 1.00 96.94 87 ILE A CA 1
ATOM 695 C C . ILE A 1 87 ? 1.485 -0.540 4.572 1.00 96.94 87 ILE A C 1
ATOM 697 O O . ILE A 1 87 ? 1.728 -1.390 3.720 1.00 96.94 87 ILE A O 1
ATOM 701 N N . GLU A 1 88 ? 2.411 -0.101 5.430 1.00 96.06 88 GLU A N 1
ATOM 702 C CA . GLU A 1 88 ? 3.795 -0.603 5.444 1.00 96.06 88 GLU A CA 1
ATOM 703 C C . GLU A 1 88 ? 3.826 -2.120 5.580 1.00 96.06 88 GLU A C 1
ATOM 705 O O . GLU A 1 88 ? 4.470 -2.792 4.776 1.00 96.06 88 GLU A O 1
ATOM 710 N N . GLN A 1 89 ? 3.080 -2.661 6.544 1.00 95.19 89 GLN A N 1
ATOM 711 C CA . GLN A 1 89 ? 2.993 -4.098 6.765 1.00 95.19 89 GLN A CA 1
ATOM 712 C C . GLN A 1 89 ? 2.476 -4.831 5.520 1.00 95.19 89 GLN A C 1
ATOM 714 O O . GLN A 1 89 ? 3.116 -5.765 5.042 1.00 95.19 89 GLN A O 1
ATOM 719 N N . VAL A 1 90 ? 1.350 -4.383 4.962 1.00 97.00 90 VAL A N 1
ATOM 720 C CA . VAL A 1 90 ? 0.717 -5.013 3.794 1.00 97.00 90 VAL A CA 1
ATOM 721 C C . VAL A 1 90 ? 1.636 -4.999 2.568 1.00 97.00 90 VAL A C 1
ATOM 723 O O . VAL A 1 90 ? 1.719 -5.989 1.841 1.00 97.00 90 VAL A O 1
ATOM 726 N N . LEU A 1 91 ? 2.353 -3.898 2.330 1.00 97.38 91 LEU A N 1
ATOM 727 C CA . LEU A 1 91 ? 3.294 -3.804 1.212 1.00 97.38 91 LEU A CA 1
ATOM 728 C C . LEU A 1 91 ? 4.560 -4.640 1.448 1.00 97.38 91 LEU A C 1
ATOM 730 O O . LEU A 1 91 ? 5.077 -5.225 0.499 1.00 97.38 91 LEU A O 1
ATOM 734 N N . LEU A 1 92 ? 5.037 -4.738 2.693 1.00 96.31 92 LEU A N 1
ATOM 735 C CA . LEU A 1 92 ? 6.179 -5.580 3.064 1.00 96.31 92 LEU A CA 1
ATOM 736 C C . LEU A 1 92 ? 5.878 -7.076 2.948 1.00 96.31 92 LEU A C 1
ATOM 738 O O . LEU A 1 92 ? 6.793 -7.850 2.669 1.00 96.31 92 LEU A O 1
ATOM 742 N N . GLU A 1 93 ? 4.634 -7.509 3.146 1.00 96.00 93 GLU A N 1
ATOM 743 C CA . GLU A 1 93 ? 4.239 -8.913 2.984 1.00 96.00 93 GLU A CA 1
ATOM 744 C C . GLU A 1 93 ? 4.259 -9.357 1.507 1.00 96.00 93 GLU A C 1
ATOM 746 O O . GLU A 1 93 ? 4.522 -10.526 1.215 1.00 96.00 93 GLU A O 1
ATOM 751 N N . ASN A 1 94 ? 4.096 -8.427 0.557 1.00 97.38 94 ASN A N 1
ATOM 752 C CA . ASN A 1 94 ? 4.256 -8.702 -0.869 1.00 97.38 94 ASN A CA 1
ATOM 753 C C . ASN A 1 94 ? 5.745 -8.732 -1.263 1.00 97.38 94 ASN A C 1
ATOM 755 O O . ASN A 1 94 ? 6.431 -7.714 -1.233 1.00 97.38 94 ASN A O 1
ATOM 759 N N . GLU A 1 95 ? 6.245 -9.901 -1.676 1.00 96.38 95 GLU A N 1
ATOM 760 C CA . GLU A 1 95 ? 7.661 -10.096 -2.024 1.00 96.38 95 GLU A CA 1
ATOM 761 C C . GLU A 1 95 ? 8.154 -9.190 -3.156 1.00 96.38 95 GLU A C 1
ATOM 763 O O . GLU A 1 95 ? 9.235 -8.614 -3.041 1.00 96.38 95 GLU A O 1
ATOM 768 N N . LEU A 1 96 ? 7.365 -9.024 -4.218 1.00 96.88 96 LEU A N 1
ATOM 769 C CA . LEU A 1 96 ? 7.730 -8.161 -5.339 1.00 96.88 96 LEU A CA 1
ATOM 770 C C . LEU A 1 96 ? 7.868 -6.706 -4.876 1.00 96.88 96 LEU A C 1
ATOM 772 O O . LEU A 1 96 ? 8.875 -6.057 -5.149 1.00 96.88 96 LEU A O 1
ATOM 776 N N . LEU A 1 97 ? 6.872 -6.201 -4.146 1.00 97.56 97 LEU A N 1
ATOM 777 C CA . LEU A 1 97 ? 6.867 -4.815 -3.679 1.00 97.56 97 LEU A CA 1
ATOM 778 C C . LEU A 1 97 ? 7.968 -4.562 -2.649 1.00 97.56 97 LEU A C 1
ATOM 780 O O . LEU A 1 97 ? 8.674 -3.563 -2.757 1.00 97.56 97 LEU A O 1
ATOM 784 N N . ARG A 1 98 ? 8.169 -5.488 -1.706 1.00 96.81 98 ARG A N 1
ATOM 785 C CA . ARG A 1 98 ? 9.253 -5.434 -0.717 1.00 96.81 98 ARG A CA 1
ATOM 786 C C . ARG A 1 98 ? 10.629 -5.329 -1.370 1.00 96.81 98 ARG A C 1
ATOM 788 O O . ARG A 1 98 ? 11.476 -4.596 -0.870 1.00 96.81 98 ARG A O 1
ATOM 795 N N . ASN A 1 99 ? 10.856 -6.065 -2.455 1.00 95.25 99 ASN A N 1
ATOM 796 C CA . ASN A 1 99 ? 12.157 -6.103 -3.118 1.00 95.25 99 ASN A CA 1
ATOM 797 C C . ASN A 1 99 ? 12.402 -4.879 -4.017 1.00 95.25 99 ASN A C 1
ATOM 799 O O . ASN A 1 99 ? 13.545 -4.453 -4.170 1.00 95.25 99 ASN A O 1
ATOM 803 N N . GLU A 1 100 ? 11.349 -4.300 -4.600 1.00 96.56 100 GLU A N 1
ATOM 804 C CA . GLU A 1 100 ? 11.484 -3.273 -5.641 1.00 96.56 100 GLU A CA 1
ATOM 805 C C . GLU A 1 100 ? 11.152 -1.838 -5.181 1.00 96.56 100 GLU A C 1
ATOM 807 O O . GLU A 1 100 ? 11.644 -0.865 -5.766 1.00 96.56 100 GLU A O 1
ATOM 812 N N . CYS A 1 101 ? 10.324 -1.661 -4.146 1.00 97.00 101 CYS A N 1
ATOM 813 C CA . CYS A 1 101 ? 9.953 -0.343 -3.623 1.00 97.00 101 CYS A CA 1
ATOM 814 C C . CYS A 1 101 ? 10.990 0.155 -2.603 1.00 97.00 101 CYS A C 1
ATOM 816 O O . CYS A 1 101 ? 11.134 -0.374 -1.504 1.00 97.00 101 CYS A O 1
ATOM 818 N N . LYS A 1 102 ? 11.718 1.213 -2.973 1.00 92.88 102 LYS A N 1
ATOM 819 C CA . LYS A 1 102 ? 12.983 1.615 -2.328 1.00 92.88 102 LYS A CA 1
ATOM 820 C C . LYS A 1 102 ? 12.869 2.185 -0.914 1.00 92.88 102 LYS A C 1
ATOM 822 O O . LYS A 1 102 ? 13.873 2.218 -0.209 1.00 92.88 102 LYS A O 1
ATOM 827 N N . ASN A 1 103 ? 11.694 2.672 -0.523 1.00 93.69 103 ASN A N 1
ATOM 828 C CA . ASN A 1 103 ? 11.492 3.349 0.760 1.00 93.69 103 ASN A CA 1
ATOM 829 C C . ASN A 1 103 ? 10.646 2.520 1.734 1.00 93.69 103 ASN A C 1
ATOM 831 O O . ASN A 1 103 ? 10.226 3.049 2.762 1.00 93.69 103 ASN A O 1
ATOM 835 N N . LEU A 1 104 ? 10.361 1.249 1.426 1.00 90.44 104 LEU A N 1
ATOM 836 C CA . LEU A 1 104 ? 9.756 0.368 2.418 1.00 90.44 104 LEU A CA 1
ATOM 837 C C . LEU A 1 104 ? 10.763 0.120 3.552 1.00 90.44 104 LEU A C 1
ATOM 839 O O . LEU A 1 104 ? 11.930 -0.173 3.273 1.00 90.44 104 LEU A O 1
ATOM 843 N N . PRO A 1 105 ? 10.347 0.236 4.825 1.00 83.88 105 PRO A N 1
ATOM 844 C CA . PRO A 1 105 ? 11.226 -0.043 5.947 1.00 83.88 105 PRO A CA 1
ATOM 845 C C . PRO A 1 105 ? 11.522 -1.543 5.978 1.00 83.88 105 PRO A C 1
ATOM 847 O O . PRO A 1 105 ? 10.725 -2.349 6.448 1.00 83.88 105 PRO A O 1
ATOM 850 N N . VAL A 1 106 ? 12.677 -1.941 5.449 1.00 75.38 106 VAL A N 1
ATOM 851 C CA . VAL A 1 106 ? 13.168 -3.309 5.602 1.00 75.38 106 VAL A CA 1
ATOM 852 C C . VAL A 1 106 ? 13.553 -3.459 7.067 1.00 75.38 106 VAL A C 1
ATOM 854 O O . VAL A 1 106 ? 14.485 -2.795 7.523 1.00 75.38 106 VAL A O 1
ATOM 857 N N . ASN A 1 107 ? 12.838 -4.294 7.823 1.00 52.75 107 ASN A N 1
ATOM 858 C CA . ASN A 1 107 ? 13.306 -4.672 9.152 1.00 52.75 107 ASN A CA 1
ATOM 859 C C . ASN A 1 107 ? 14.722 -5.245 9.004 1.00 52.75 107 ASN A C 1
ATOM 861 O O . ASN A 1 107 ? 14.906 -6.328 8.445 1.00 52.75 107 ASN A O 1
ATOM 865 N N . ALA A 1 108 ? 15.716 -4.504 9.503 1.00 44.19 108 ALA A N 1
ATOM 866 C CA . ALA A 1 108 ? 17.000 -5.066 9.881 1.00 44.19 108 ALA A CA 1
ATOM 867 C C . ALA A 1 108 ? 16.685 -6.150 10.917 1.00 44.19 108 ALA A C 1
ATOM 869 O O . ALA A 1 108 ? 16.256 -5.840 12.029 1.00 44.19 108 ALA A O 1
ATOM 870 N N . THR A 1 109 ? 16.744 -7.403 10.475 1.00 37.41 109 THR A N 1
ATOM 871 C CA . THR A 1 109 ? 16.561 -8.577 11.332 1.00 37.41 109 THR A CA 1
ATOM 872 C C . THR A 1 109 ? 17.775 -8.731 12.234 1.00 37.41 109 THR A C 1
ATOM 874 O O . THR A 1 109 ? 18.898 -8.487 11.734 1.00 37.41 109 THR A O 1
#